Protein AF-A0A1W2B3G0-F1 (afdb_monomer)

pLDDT: mean 77.17, std 19.01, range [37.22, 96.69]

Foldseek 3Di:
DQDPVNVVVVVVVLVVVLVVLVVQLVVCVVVVVVVSNVVSVVVNVVSVVVVVVVPPPDDDPDPPPDD

Structure (mmCIF, N/CA/C/O backbone):
data_AF-A0A1W2B3G0-F1
#
_entry.id   AF-A0A1W2B3G0-F1
#
loop_
_atom_site.group_PDB
_atom_site.id
_atom_site.type_symbol
_atom_site.label_atom_id
_atom_site.label_alt_id
_atom_site.label_comp_id
_atom_site.label_asym_id
_atom_site.label_entity_id
_atom_site.label_seq_id
_atom_site.pdbx_PDB_ins_code
_atom_site.Cartn_x
_atom_site.Cartn_y
_atom_site.Cartn_z
_atom_site.occupancy
_atom_site.B_iso_or_equiv
_atom_site.auth_seq_id
_atom_site.auth_comp_id
_atom_site.auth_asym_id
_atom_site.auth_atom_id
_atom_site.pdbx_PDB_model_num
ATOM 1 N N . MET A 1 1 ? -2.670 -8.727 27.451 1.00 53.09 1 MET A N 1
ATOM 2 C CA . MET A 1 1 ? -3.977 -8.382 26.849 1.00 53.09 1 MET A CA 1
ATOM 3 C C . MET A 1 1 ? -3.723 -7.146 26.005 1.00 53.09 1 MET A C 1
ATOM 5 O O . MET A 1 1 ? -3.175 -6.210 26.567 1.00 53.09 1 MET A O 1
ATOM 9 N N . PHE A 1 2 ? -3.989 -7.168 24.696 1.00 61.88 2 PHE A N 1
ATOM 10 C CA . PHE A 1 2 ? -3.804 -5.979 23.852 1.00 61.88 2 PHE A CA 1
ATOM 11 C C . PHE A 1 2 ? -4.859 -4.937 24.235 1.00 61.88 2 PHE A C 1
ATOM 13 O O . PHE A 1 2 ? -6.055 -5.228 24.219 1.00 61.88 2 PHE A O 1
ATOM 20 N N . THR A 1 3 ? -4.423 -3.750 24.635 1.00 84.25 3 THR A N 1
ATOM 21 C CA . THR A 1 3 ? -5.314 -2.637 24.969 1.00 84.25 3 THR A CA 1
ATOM 22 C C . THR A 1 3 ? -5.807 -1.946 23.699 1.00 84.25 3 THR A C 1
ATOM 24 O O . THR A 1 3 ? -5.171 -1.999 22.644 1.00 84.25 3 THR A O 1
ATOM 27 N N . LYS A 1 4 ? -6.941 -1.241 23.795 1.00 82.00 4 LYS A N 1
ATOM 28 C CA . LYS A 1 4 ? -7.477 -0.435 22.688 1.00 82.00 4 LYS A CA 1
ATOM 29 C C . LYS A 1 4 ? -6.442 0.567 22.153 1.00 82.00 4 LYS A C 1
ATOM 31 O O . LYS A 1 4 ? -6.279 0.682 20.945 1.00 82.00 4 LYS A O 1
ATOM 36 N N . ALA A 1 5 ? -5.709 1.230 23.048 1.00 80.31 5 ALA A N 1
ATOM 37 C CA . ALA A 1 5 ? -4.678 2.198 22.679 1.00 80.31 5 ALA A CA 1
ATOM 38 C C . ALA A 1 5 ? -3.518 1.552 21.899 1.00 80.31 5 ALA A C 1
ATOM 40 O O . ALA A 1 5 ? -3.046 2.112 20.912 1.00 80.31 5 ALA A O 1
ATOM 41 N N . GLU A 1 6 ? -3.085 0.352 22.295 1.00 75.50 6 GLU A N 1
ATOM 42 C CA . GLU A 1 6 ? -2.045 -0.394 21.573 1.00 75.50 6 GLU A CA 1
ATOM 43 C C . GLU A 1 6 ? -2.520 -0.835 20.183 1.00 75.50 6 GLU A C 1
ATOM 45 O O . GLU A 1 6 ? -1.751 -0.766 19.224 1.00 75.50 6 G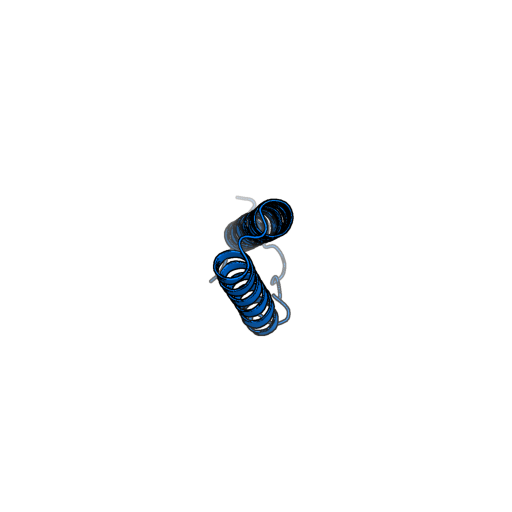LU A O 1
ATOM 50 N N . ALA A 1 7 ? -3.790 -1.230 20.046 1.00 80.69 7 ALA A N 1
ATOM 51 C CA . ALA A 1 7 ? -4.379 -1.587 18.756 1.00 80.69 7 ALA A CA 1
ATOM 52 C C . ALA A 1 7 ? -4.504 -0.374 17.816 1.00 80.69 7 ALA A C 1
ATOM 54 O O . ALA A 1 7 ? -4.145 -0.462 16.642 1.00 80.69 7 ALA A O 1
ATOM 55 N N . GLU A 1 8 ? -4.950 0.777 18.326 1.00 84.56 8 GLU A N 1
ATOM 56 C CA . GLU A 1 8 ? -5.015 2.031 17.561 1.00 84.56 8 GLU A CA 1
ATOM 57 C C . GLU A 1 8 ? -3.620 2.493 17.124 1.00 84.56 8 GLU A C 1
ATOM 59 O O . GLU A 1 8 ? -3.420 2.896 15.976 1.00 84.56 8 GLU A O 1
ATOM 64 N N . GLN A 1 9 ? -2.624 2.371 18.006 1.00 82.94 9 GLN A N 1
ATOM 65 C CA . GLN A 1 9 ? -1.243 2.703 17.675 1.00 82.94 9 GLN A CA 1
ATOM 66 C C . GLN A 1 9 ? -0.662 1.751 16.620 1.00 82.94 9 GLN A C 1
ATOM 68 O O . GLN A 1 9 ? 0.031 2.202 15.703 1.00 82.94 9 GLN A O 1
ATOM 73 N N . ALA A 1 10 ? -0.947 0.450 16.716 1.00 82.56 10 ALA A N 1
ATOM 74 C CA . ALA A 1 10 ? -0.540 -0.532 15.715 1.00 82.56 10 ALA A CA 1
ATOM 75 C C . ALA A 1 10 ? -1.188 -0.246 14.350 1.00 82.56 10 ALA A C 1
ATOM 77 O O . ALA A 1 10 ? -0.491 -0.244 13.333 1.00 82.56 10 ALA A O 1
ATOM 78 N N . LEU A 1 11 ? -2.482 0.092 14.330 1.00 84.75 11 LEU A N 1
ATOM 79 C CA . LEU A 1 11 ? -3.199 0.482 13.115 1.00 84.75 11 LEU A CA 1
ATOM 80 C C . LEU A 1 11 ? -2.606 1.751 12.487 1.00 84.75 11 LEU A C 1
ATOM 82 O O . LEU A 1 11 ? -2.366 1.789 11.280 1.00 84.75 11 LEU A O 1
ATOM 86 N N . ALA A 1 12 ? -2.313 2.773 13.292 1.00 86.44 12 ALA A N 1
ATOM 87 C CA . ALA A 1 12 ? -1.698 4.006 12.806 1.00 86.44 12 ALA A CA 1
ATOM 88 C C . ALA A 1 12 ? -0.310 3.752 12.188 1.00 86.44 12 ALA A C 1
ATOM 90 O O . ALA A 1 12 ? -0.003 4.274 11.112 1.00 86.44 12 ALA A O 1
ATOM 91 N N . ARG A 1 13 ? 0.515 2.908 12.827 1.00 86.69 13 ARG A N 1
ATOM 92 C CA . ARG A 1 13 ? 1.823 2.496 12.288 1.00 86.69 13 ARG A CA 1
ATOM 93 C C . ARG A 1 13 ? 1.674 1.739 10.971 1.00 86.69 13 ARG A C 1
ATOM 95 O O . ARG A 1 13 ? 2.404 2.036 10.029 1.00 86.69 13 ARG A O 1
ATOM 102 N N . TYR A 1 14 ? 0.716 0.817 10.891 1.00 89.31 14 TYR A N 1
ATOM 103 C CA . TYR A 1 14 ? 0.428 0.064 9.672 1.00 89.31 14 TYR A CA 1
ATOM 104 C C . TYR A 1 14 ? 0.032 0.980 8.507 1.00 89.31 14 TYR A C 1
ATOM 106 O O . TYR A 1 14 ? 0.626 0.903 7.431 1.00 89.31 14 TYR A O 1
ATOM 114 N N . LEU A 1 15 ? -0.933 1.880 8.722 1.00 89.00 15 LEU A N 1
ATOM 115 C CA . LEU A 1 15 ? -1.404 2.803 7.685 1.00 89.00 15 LEU A CA 1
ATOM 116 C C . LEU A 1 15 ? -0.289 3.742 7.214 1.00 89.00 15 LEU A C 1
ATOM 118 O O . LEU A 1 15 ? -0.149 3.980 6.014 1.00 89.00 15 LEU A O 1
ATOM 122 N N . SER A 1 16 ? 0.524 4.234 8.152 1.00 89.88 16 SER A N 1
ATOM 123 C CA . SER A 1 16 ? 1.694 5.060 7.847 1.00 89.88 16 SER A CA 1
ATOM 124 C C . SER A 1 16 ? 2.711 4.300 6.990 1.00 89.88 16 SER A C 1
ATOM 126 O O . SER A 1 16 ? 3.115 4.786 5.935 1.00 89.88 16 SER A O 1
ATOM 128 N N . LEU A 1 17 ? 3.066 3.072 7.385 1.00 89.75 17 LEU A N 1
ATOM 129 C CA . LEU A 1 17 ? 4.020 2.243 6.649 1.00 89.75 17 LEU A CA 1
ATOM 130 C C . LEU A 1 17 ? 3.520 1.907 5.240 1.00 89.75 17 LEU A C 1
ATOM 132 O O . LEU A 1 17 ? 4.278 2.029 4.280 1.00 89.75 17 LEU A O 1
ATOM 136 N N . ARG A 1 18 ? 2.239 1.546 5.099 1.00 91.88 18 ARG A N 1
ATOM 137 C CA . ARG A 1 18 ? 1.622 1.283 3.793 1.00 91.88 18 ARG A CA 1
ATOM 138 C C . ARG A 1 18 ? 1.724 2.499 2.872 1.00 91.88 18 ARG A C 1
ATOM 140 O O . ARG A 1 18 ? 2.156 2.356 1.734 1.00 91.88 18 ARG A O 1
ATOM 147 N N . LYS A 1 19 ? 1.385 3.691 3.375 1.00 92.69 19 LYS A N 1
ATOM 148 C CA . LYS A 1 19 ? 1.482 4.941 2.607 1.00 92.69 19 LYS A CA 1
ATOM 149 C C . LYS A 1 19 ? 2.919 5.229 2.162 1.00 92.69 19 LYS A C 1
ATOM 151 O O . LYS A 1 19 ? 3.130 5.641 1.025 1.00 92.69 19 LYS A O 1
ATOM 156 N N . SER A 1 20 ? 3.898 5.012 3.038 1.00 92.56 20 SER A N 1
ATOM 157 C CA . SER A 1 20 ? 5.314 5.208 2.708 1.00 92.56 20 SER A CA 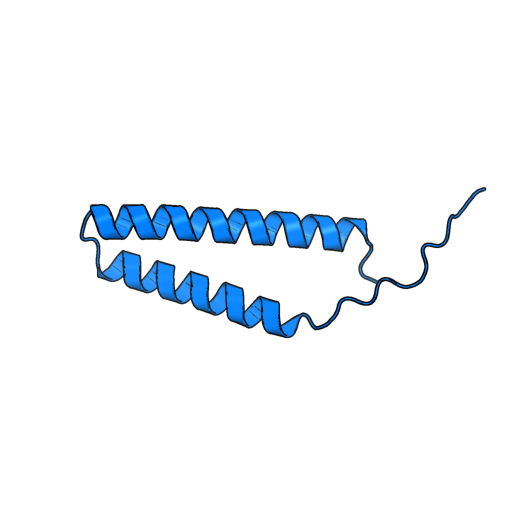1
ATOM 158 C C . SER A 1 20 ? 5.801 4.233 1.634 1.00 92.56 20 SER A C 1
ATOM 160 O O . SER A 1 20 ? 6.534 4.643 0.740 1.00 92.56 20 SER A O 1
ATOM 162 N N . LEU A 1 21 ? 5.363 2.969 1.679 1.00 93.19 21 LEU A N 1
ATOM 163 C CA . LEU A 1 21 ? 5.676 1.982 0.639 1.00 93.19 21 LEU A CA 1
ATOM 164 C C . LEU A 1 21 ? 5.030 2.340 -0.705 1.00 93.19 21 LEU A C 1
ATOM 166 O O . LEU A 1 21 ? 5.676 2.196 -1.736 1.00 93.19 21 LEU A O 1
ATOM 170 N N . ASP A 1 22 ? 3.794 2.849 -0.700 1.00 94.25 22 ASP A N 1
ATOM 171 C CA . ASP A 1 22 ? 3.125 3.324 -1.919 1.00 94.25 22 ASP A CA 1
ATOM 172 C C . ASP A 1 22 ? 3.884 4.497 -2.564 1.00 94.25 22 ASP A C 1
ATOM 174 O O . ASP A 1 22 ? 4.096 4.506 -3.777 1.00 94.25 22 ASP A O 1
ATOM 178 N N . ALA A 1 23 ? 4.341 5.459 -1.756 1.00 95.81 23 ALA A N 1
ATOM 179 C CA . ALA A 1 23 ? 5.135 6.588 -2.239 1.00 95.81 23 ALA A CA 1
ATOM 180 C C . ALA A 1 23 ? 6.500 6.142 -2.788 1.00 95.81 23 ALA A C 1
ATOM 182 O O . ALA A 1 23 ? 6.874 6.535 -3.892 1.00 95.81 23 ALA A O 1
ATOM 183 N N . ALA A 1 24 ? 7.210 5.281 -2.052 1.00 92.94 24 ALA A N 1
ATOM 184 C CA . ALA A 1 24 ? 8.513 4.766 -2.463 1.00 92.94 24 ALA A CA 1
ATOM 185 C C . ALA A 1 24 ? 8.429 3.929 -3.749 1.00 92.94 24 ALA A C 1
ATOM 187 O O . ALA A 1 24 ? 9.323 4.008 -4.588 1.00 92.94 24 ALA A O 1
ATOM 188 N N . LEU A 1 25 ? 7.352 3.152 -3.928 1.00 94.94 25 LEU A N 1
ATOM 189 C CA . LEU A 1 25 ? 7.125 2.382 -5.150 1.00 94.94 25 LEU A CA 1
ATOM 190 C C . LEU A 1 25 ? 6.938 3.311 -6.351 1.00 94.94 25 LEU A C 1
ATOM 192 O O . LEU A 1 25 ? 7.631 3.154 -7.352 1.00 94.94 25 LEU A O 1
ATOM 196 N N . SER A 1 26 ? 6.062 4.313 -6.220 1.00 95.62 26 SER A N 1
ATOM 197 C CA . SER A 1 26 ? 5.819 5.291 -7.285 1.00 95.62 26 SER A CA 1
ATOM 198 C C . SER A 1 26 ? 7.090 6.056 -7.665 1.00 95.62 26 SER A C 1
ATOM 200 O O . SER A 1 26 ? 7.310 6.332 -8.844 1.00 95.62 26 SER A O 1
ATOM 202 N N . GLU A 1 27 ? 7.933 6.396 -6.688 1.00 95.75 27 GLU A N 1
ATOM 203 C CA . GLU A 1 27 ? 9.216 7.056 -6.932 1.00 95.75 27 GLU A CA 1
ATOM 204 C C . GLU A 1 27 ? 10.200 6.121 -7.649 1.00 95.75 27 GLU A C 1
ATOM 206 O O . GLU A 1 27 ? 10.758 6.494 -8.683 1.00 95.75 27 GLU A O 1
ATOM 211 N N . ALA A 1 28 ? 10.358 4.882 -7.174 1.00 93.69 28 ALA A N 1
ATOM 212 C CA . ALA A 1 28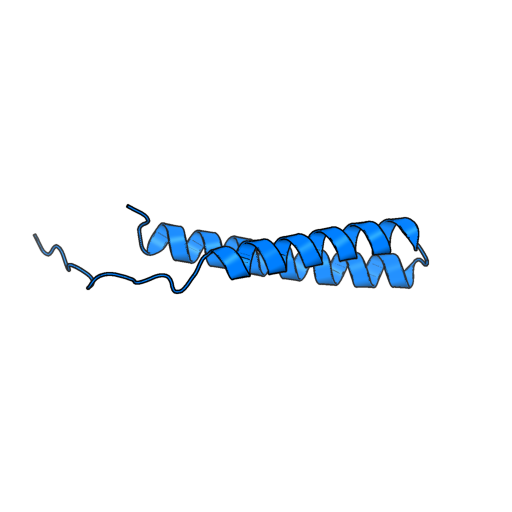 ? 11.233 3.890 -7.799 1.00 93.69 28 ALA A CA 1
ATOM 213 C C . ALA A 1 28 ? 10.825 3.577 -9.251 1.00 93.69 28 ALA A C 1
ATOM 215 O O . ALA A 1 28 ? 11.691 3.485 -10.125 1.00 93.69 28 ALA A O 1
ATOM 216 N N . GLU A 1 29 ? 9.522 3.471 -9.527 1.00 93.81 29 GLU A N 1
ATOM 217 C CA . GLU A 1 29 ? 8.977 3.312 -10.881 1.00 93.81 29 GLU A CA 1
ATOM 218 C C . GLU A 1 29 ? 9.286 4.532 -11.760 1.00 93.81 29 GLU A C 1
ATOM 220 O O . GLU A 1 29 ? 9.743 4.373 -12.894 1.00 93.81 29 GLU A O 1
ATOM 225 N N . SER A 1 30 ? 9.116 5.750 -11.228 1.00 96.69 30 SER A N 1
ATOM 226 C CA . SER A 1 30 ? 9.411 6.993 -11.959 1.00 96.69 30 SER A CA 1
ATOM 227 C C . SER A 1 30 ? 10.891 7.132 -12.341 1.00 96.69 30 SER A C 1
ATOM 229 O O . SER A 1 30 ? 11.215 7.698 -13.384 1.00 96.69 30 SER A O 1
ATOM 231 N N . LEU A 1 31 ? 11.784 6.569 -11.522 1.00 95.75 31 LEU A N 1
ATOM 232 C CA . LEU A 1 31 ? 13.232 6.557 -11.732 1.00 95.75 31 LEU A CA 1
ATOM 233 C C . LEU A 1 31 ? 13.715 5.330 -12.526 1.00 95.75 31 LEU A C 1
ATOM 235 O O . LEU A 1 31 ? 14.921 5.141 -12.678 1.00 95.75 31 LEU A O 1
ATOM 239 N N . ALA A 1 32 ? 12.799 4.486 -13.021 1.00 93.69 32 ALA A N 1
ATOM 240 C CA . ALA A 1 32 ? 13.098 3.226 -13.707 1.00 93.69 32 ALA A CA 1
ATOM 241 C C . ALA A 1 32 ? 13.996 2.264 -12.895 1.00 93.69 32 ALA A C 1
ATOM 243 O O . ALA A 1 32 ? 14.733 1.445 -13.451 1.00 93.69 32 ALA A O 1
ATOM 244 N N . MET A 1 33 ? 13.920 2.324 -11.562 1.00 92.06 33 MET A N 1
ATOM 245 C CA . MET A 1 33 ? 14.679 1.470 -10.646 1.00 92.06 33 MET A CA 1
ATOM 246 C C . MET A 1 33 ? 13.966 0.126 -10.436 1.00 92.06 33 MET A C 1
ATOM 248 O O . MET A 1 33 ? 13.542 -0.192 -9.326 1.00 92.06 33 MET A O 1
ATOM 252 N N . GLY A 1 34 ? 13.843 -0.675 -11.500 1.00 86.44 34 GLY A N 1
ATOM 253 C CA . GLY A 1 34 ? 13.026 -1.901 -11.515 1.00 86.44 34 GLY A CA 1
ATOM 254 C C . GLY A 1 34 ? 13.298 -2.862 -10.350 1.00 86.44 34 GLY A C 1
ATOM 255 O O . GLY A 1 34 ? 12.384 -3.211 -9.616 1.00 86.44 34 GLY A O 1
ATOM 256 N N . ALA A 1 35 ? 14.566 -3.191 -10.084 1.00 89.56 35 ALA A N 1
ATOM 257 C CA . ALA A 1 35 ? 14.923 -4.097 -8.984 1.00 89.56 35 ALA A CA 1
ATOM 258 C C . ALA A 1 35 ? 14.547 -3.557 -7.588 1.00 89.56 35 ALA A C 1
ATOM 260 O O . ALA A 1 35 ? 14.296 -4.333 -6.668 1.00 89.56 35 ALA A O 1
ATOM 261 N N . VAL A 1 36 ? 14.523 -2.233 -7.415 1.00 88.50 36 VAL A N 1
ATOM 262 C CA . VAL A 1 36 ? 14.119 -1.590 -6.156 1.00 88.50 36 VAL A CA 1
ATOM 263 C C . VAL A 1 36 ? 12.596 -1.548 -6.053 1.00 88.50 36 VAL A C 1
ATOM 265 O O . VAL A 1 36 ? 12.055 -1.865 -4.995 1.00 88.50 36 VAL A O 1
ATOM 268 N N . ALA A 1 37 ? 11.903 -1.243 -7.152 1.00 91.12 37 ALA A N 1
ATOM 269 C CA . ALA A 1 37 ? 10.446 -1.313 -7.230 1.00 91.12 37 ALA A CA 1
ATOM 270 C C . ALA A 1 37 ? 9.928 -2.724 -6.890 1.00 91.12 37 ALA A C 1
ATOM 272 O O . ALA A 1 37 ? 9.019 -2.853 -6.071 1.00 91.12 37 ALA A O 1
ATOM 273 N N . ASP A 1 38 ? 10.572 -3.778 -7.402 1.00 89.94 38 ASP A N 1
ATOM 274 C CA . ASP A 1 38 ? 10.222 -5.174 -7.100 1.00 89.94 38 ASP A CA 1
ATOM 275 C C . ASP A 1 38 ? 10.361 -5.501 -5.603 1.00 89.94 38 ASP A C 1
ATOM 277 O O . ASP A 1 38 ? 9.483 -6.130 -5.006 1.00 89.94 38 ASP A O 1
ATOM 281 N N . GLN A 1 39 ? 11.437 -5.035 -4.958 1.00 89.75 39 GLN A N 1
ATOM 282 C CA . GLN A 1 39 ? 11.642 -5.228 -3.516 1.00 89.75 39 GLN A CA 1
ATOM 283 C C . GLN A 1 39 ? 10.590 -4.484 -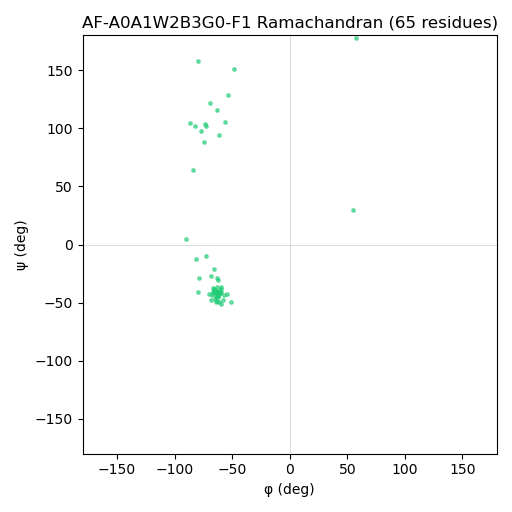2.682 1.00 89.75 39 GLN A C 1
ATOM 285 O O . GLN A 1 39 ? 10.081 -5.029 -1.699 1.00 89.75 39 GLN A O 1
ATOM 290 N N . ILE A 1 40 ? 10.227 -3.261 -3.080 1.00 90.06 40 ILE A N 1
ATOM 291 C CA . ILE A 1 40 ? 9.183 -2.475 -2.410 1.00 90.06 40 ILE A CA 1
ATOM 292 C C . ILE A 1 40 ? 7.810 -3.138 -2.599 1.00 90.06 40 ILE A C 1
ATOM 294 O O . ILE A 1 40 ? 7.040 -3.248 -1.639 1.00 90.06 40 ILE A O 1
ATOM 298 N N . ALA A 1 41 ? 7.511 -3.641 -3.799 1.00 89.56 41 ALA A N 1
ATOM 299 C CA . ALA A 1 41 ? 6.280 -4.371 -4.089 1.00 89.56 41 ALA A CA 1
ATOM 300 C C . ALA A 1 41 ? 6.174 -5.672 -3.270 1.00 89.56 41 ALA A C 1
ATOM 302 O O . ALA A 1 41 ? 5.108 -5.973 -2.717 1.00 89.56 41 ALA A O 1
ATOM 303 N N . ALA A 1 42 ? 7.280 -6.406 -3.111 1.00 90.12 42 ALA A N 1
ATOM 304 C CA . ALA A 1 42 ? 7.341 -7.587 -2.253 1.00 90.12 42 ALA A CA 1
ATOM 305 C C . ALA A 1 42 ? 7.103 -7.232 -0.774 1.00 90.12 42 ALA A C 1
ATOM 307 O O . ALA A 1 42 ? 6.286 -7.871 -0.107 1.00 90.12 42 ALA A O 1
ATOM 308 N N . ALA A 1 43 ? 7.738 -6.166 -0.269 1.00 87.38 43 ALA A N 1
ATOM 309 C CA . ALA A 1 43 ? 7.535 -5.687 1.101 1.00 87.38 43 ALA A CA 1
ATOM 310 C C . ALA A 1 43 ? 6.081 -5.252 1.363 1.00 87.38 43 ALA A C 1
ATOM 312 O O . ALA A 1 43 ? 5.513 -5.558 2.413 1.00 87.38 43 ALA A O 1
ATOM 313 N N . LYS A 1 44 ? 5.447 -4.585 0.391 1.00 88.75 44 LYS A N 1
ATOM 314 C CA . LYS A 1 44 ? 4.027 -4.208 0.448 1.00 88.75 44 LYS A CA 1
ATOM 315 C C . LYS A 1 44 ? 3.110 -5.433 0.471 1.00 88.75 44 LYS A C 1
ATOM 317 O O . LYS A 1 44 ? 2.151 -5.451 1.238 1.00 88.75 44 LYS A O 1
ATOM 322 N N . THR A 1 45 ? 3.415 -6.455 -0.325 1.00 88.25 45 THR A N 1
ATOM 323 C CA . THR A 1 45 ? 2.658 -7.718 -0.345 1.00 88.25 45 THR A CA 1
ATOM 324 C C . THR A 1 45 ? 2.751 -8.429 1.005 1.00 88.25 45 THR A C 1
ATOM 326 O O . THR A 1 45 ? 1.721 -8.732 1.603 1.00 88.25 45 THR A O 1
ATOM 329 N N . ALA A 1 46 ? 3.958 -8.565 1.562 1.00 87.06 46 ALA A N 1
ATOM 330 C CA . ALA A 1 46 ? 4.164 -9.157 2.885 1.00 87.06 46 ALA A CA 1
ATOM 331 C C . ALA A 1 46 ? 3.430 -8.388 4.005 1.00 87.06 46 ALA A C 1
ATOM 333 O O . ALA A 1 46 ? 2.896 -8.987 4.940 1.00 87.06 46 ALA A O 1
ATOM 334 N N . LEU A 1 47 ? 3.361 -7.054 3.907 1.00 85.12 47 LEU A N 1
ATOM 335 C CA . LEU A 1 47 ? 2.614 -6.214 4.846 1.00 85.12 47 LEU A CA 1
ATOM 336 C C . LEU A 1 47 ? 1.094 -6.469 4.782 1.00 85.12 47 LEU A C 1
ATOM 338 O O . LEU A 1 47 ? 0.419 -6.466 5.815 1.00 85.12 47 LEU A O 1
ATOM 342 N N . LEU A 1 48 ? 0.546 -6.692 3.585 1.00 82.19 48 LEU A N 1
ATOM 343 C CA . LEU A 1 48 ? -0.869 -7.033 3.390 1.00 82.19 48 LEU A CA 1
ATOM 344 C C . LEU A 1 48 ? -1.183 -8.444 3.910 1.00 82.19 48 LEU A C 1
ATOM 346 O O . LEU A 1 48 ? -2.173 -8.635 4.614 1.00 82.19 48 LEU A O 1
ATOM 350 N N . GLU A 1 49 ? -0.307 -9.409 3.642 1.00 81.94 49 GLU A N 1
ATOM 351 C CA . GLU A 1 49 ? -0.463 -10.792 4.107 1.00 81.94 49 GLU A CA 1
ATOM 352 C C . GLU A 1 49 ? -0.386 -10.906 5.638 1.00 81.94 49 GLU A C 1
ATOM 354 O O . GLU A 1 49 ? -1.196 -11.606 6.258 1.00 81.94 49 GLU A O 1
ATOM 359 N N . SER A 1 50 ? 0.525 -10.168 6.283 1.00 69.50 50 SER A N 1
ATOM 360 C CA . SER A 1 50 ? 0.623 -10.174 7.750 1.00 69.50 50 SER A CA 1
ATOM 361 C C . SER A 1 50 ? -0.583 -9.512 8.423 1.00 69.50 50 SER A C 1
ATOM 363 O O . SER A 1 50 ? -0.966 -9.901 9.527 1.00 69.50 50 SER A O 1
ATOM 365 N N . THR A 1 51 ? -1.253 -8.571 7.746 1.00 63.44 51 THR A N 1
ATOM 366 C CA . THR A 1 51 ? -2.480 -7.957 8.273 1.00 63.44 51 THR A CA 1
ATOM 367 C C . THR A 1 51 ? -3.720 -8.819 8.099 1.00 63.44 51 THR A C 1
ATOM 369 O O . THR A 1 51 ? -4.591 -8.782 8.966 1.00 63.44 51 THR A O 1
ATOM 372 N N . THR A 1 52 ? -3.784 -9.673 7.075 1.00 54.59 52 THR A N 1
ATOM 373 C CA . THR A 1 52 ? -4.842 -10.696 6.977 1.00 54.59 52 THR A CA 1
ATOM 374 C C . THR A 1 52 ? -4.767 -11.764 8.073 1.00 54.59 52 THR A C 1
ATOM 376 O O . THR A 1 52 ? -5.785 -12.380 8.384 1.00 54.59 52 THR A O 1
ATOM 379 N N . GLN A 1 53 ? -3.607 -11.957 8.712 1.00 51.22 53 GLN A N 1
ATOM 380 C CA . GLN A 1 53 ? -3.450 -12.897 9.831 1.00 51.22 53 GLN A CA 1
ATOM 381 C C . GLN A 1 53 ? -3.909 -12.343 11.188 1.00 51.22 53 GLN A C 1
ATOM 383 O O . GLN A 1 53 ? -4.059 -13.117 12.131 1.00 51.22 53 GLN A O 1
ATOM 388 N N . LEU A 1 54 ? -4.164 -11.034 11.312 1.00 52.41 54 LEU A N 1
ATOM 389 C CA . LEU A 1 54 ? -4.586 -10.436 12.586 1.00 52.41 54 LEU A CA 1
ATOM 390 C C . LEU A 1 54 ? -6.032 -10.776 12.985 1.00 52.41 54 LEU A C 1
ATOM 392 O O . LEU A 1 54 ? -6.400 -10.525 14.130 1.00 52.41 54 LEU A O 1
ATOM 396 N N . GLY A 1 55 ? -6.825 -11.387 12.095 1.00 47.28 55 GLY A N 1
ATOM 397 C CA . GLY A 1 55 ? -8.217 -11.759 12.366 1.00 47.28 55 GLY A CA 1
ATOM 398 C C . GLY A 1 55 ? -9.101 -10.567 12.779 1.00 47.28 55 GLY A C 1
ATOM 399 O O . GLY A 1 55 ? -8.638 -9.428 12.869 1.00 47.28 55 GLY A O 1
ATOM 400 N N . PRO A 1 56 ? -10.406 -10.774 13.009 1.00 51.31 56 PRO A N 1
ATOM 401 C CA . PRO A 1 56 ? -11.227 -9.754 13.648 1.00 51.31 56 PRO A CA 1
ATOM 402 C C . PRO A 1 56 ? -10.701 -9.503 15.070 1.00 51.31 56 PRO A C 1
ATOM 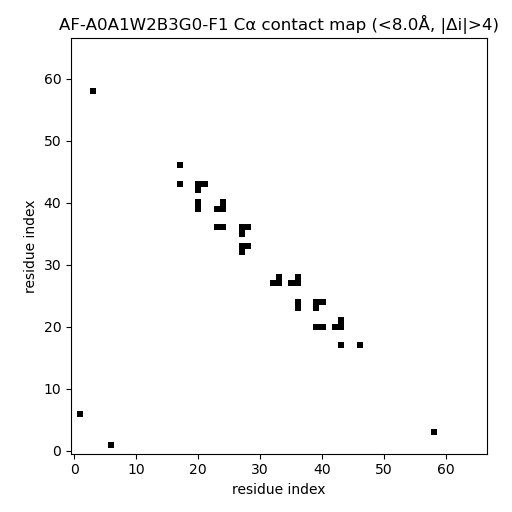404 O O . PRO A 1 56 ? -10.724 -10.393 15.918 1.00 51.31 56 PRO A O 1
ATOM 407 N N . VAL A 1 57 ? -10.209 -8.289 15.327 1.00 51.94 57 VAL A N 1
ATOM 408 C CA . VAL A 1 57 ? -9.823 -7.852 16.674 1.00 51.94 57 VAL A CA 1
ATOM 409 C C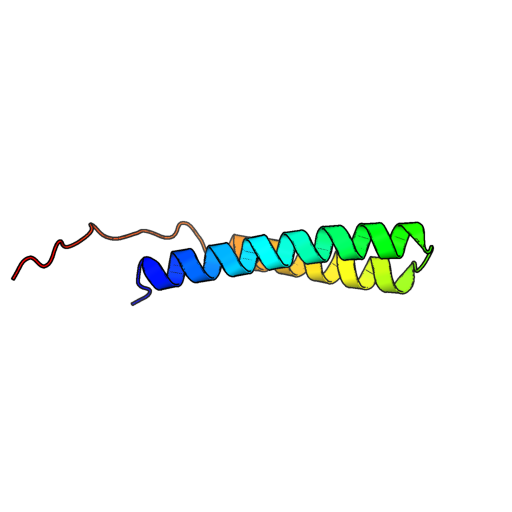 . VAL A 1 57 ? -11.104 -7.603 17.465 1.00 51.94 57 VAL A C 1
ATOM 411 O O . VAL A 1 57 ? -11.788 -6.603 17.249 1.00 51.94 57 VAL A O 1
ATOM 414 N N . ASP A 1 58 ? -11.444 -8.531 18.357 1.00 42.44 58 ASP A N 1
ATOM 415 C CA . ASP A 1 58 ? -12.614 -8.412 19.222 1.00 42.44 58 ASP A CA 1
ATOM 416 C C . ASP A 1 58 ? -12.265 -7.534 20.432 1.00 42.44 58 ASP A C 1
ATOM 418 O O . ASP A 1 58 ? -11.556 -7.940 21.362 1.00 42.44 58 ASP A O 1
ATOM 422 N N . PHE A 1 59 ? -12.707 -6.278 20.395 1.00 50.50 59 PHE A N 1
ATOM 423 C CA . PHE A 1 59 ? -12.576 -5.375 21.530 1.00 50.50 59 PHE A CA 1
ATOM 424 C C . PHE A 1 59 ? -13.649 -5.751 22.548 1.00 50.50 59 PHE A C 1
ATOM 426 O O . PHE A 1 59 ? -14.802 -5.337 22.431 1.00 50.50 59 PHE A O 1
ATOM 433 N N . GLY A 1 60 ? -13.263 -6.535 23.559 1.00 44.97 60 GLY A N 1
ATOM 434 C CA . GLY A 1 60 ? -14.129 -6.805 24.706 1.00 44.97 60 GLY A CA 1
ATOM 435 C C . GLY A 1 60 ? -14.731 -5.504 25.269 1.00 44.97 60 GLY A C 1
ATOM 436 O O . GLY A 1 60 ? -14.117 -4.438 25.142 1.00 44.97 60 GLY A O 1
ATOM 437 N N . PRO A 1 61 ? -15.934 -5.559 25.874 1.00 41.72 61 PRO A N 1
ATOM 438 C CA . PRO A 1 61 ? -16.689 -4.369 26.250 1.00 41.72 61 PRO A CA 1
ATOM 439 C C . PRO A 1 61 ? -15.831 -3.435 27.103 1.00 41.72 61 PRO A C 1
ATOM 441 O O . PRO A 1 61 ? -15.217 -3.862 28.084 1.00 41.72 61 PRO A O 1
ATOM 444 N N . ALA A 1 62 ? -15.779 -2.163 26.701 1.00 47.88 62 ALA A N 1
ATOM 445 C CA . ALA A 1 62 ? -15.026 -1.129 27.390 1.00 47.88 62 ALA A CA 1
ATOM 446 C C . ALA A 1 62 ? -15.482 -1.064 28.854 1.00 47.88 62 ALA A C 1
ATOM 448 O O . ALA A 1 62 ? -16.564 -0.565 29.155 1.00 47.88 62 ALA A O 1
ATOM 449 N N . ARG A 1 63 ? -14.665 -1.580 29.777 1.00 41.47 63 ARG A N 1
ATOM 450 C CA . ARG A 1 63 ? -14.865 -1.315 31.200 1.00 41.47 63 ARG A CA 1
ATOM 451 C C . ARG A 1 63 ? -14.459 0.131 31.439 1.00 41.47 63 ARG A C 1
ATOM 453 O O . ARG A 1 63 ? -13.275 0.441 31.514 1.00 41.47 63 ARG A O 1
ATOM 460 N N . THR A 1 64 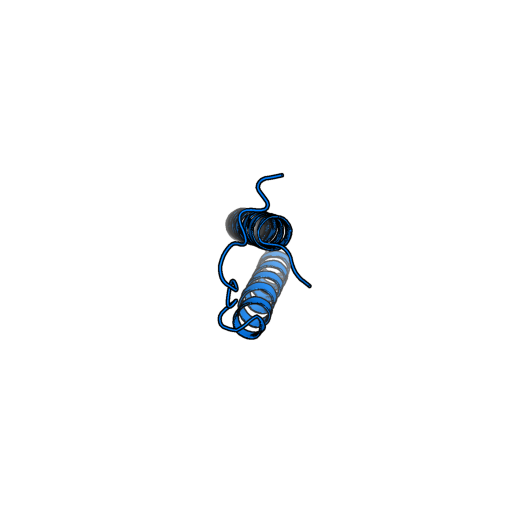? -15.448 1.009 31.546 1.00 40.09 64 THR A N 1
ATOM 461 C CA . THR A 1 64 ? -15.303 2.283 32.244 1.00 40.09 64 THR A CA 1
ATOM 462 C C . THR A 1 64 ? -14.968 1.970 33.698 1.00 40.09 64 THR A C 1
ATOM 464 O O . THR A 1 64 ? -15.856 1.696 34.502 1.00 40.09 64 THR 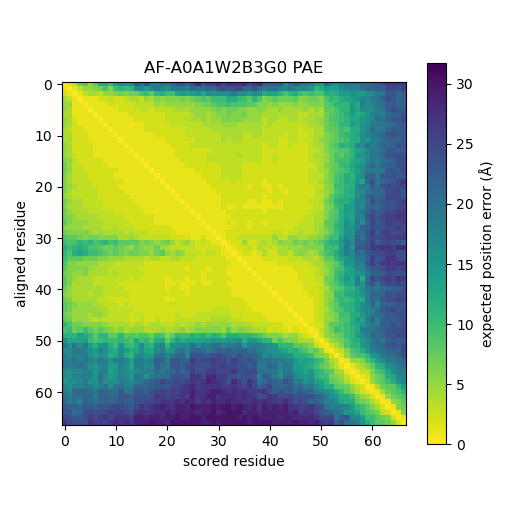A O 1
ATOM 467 N N . THR A 1 65 ? -13.681 1.942 34.034 1.00 46.41 65 THR A N 1
ATOM 468 C CA . THR A 1 65 ? -13.239 2.066 35.423 1.00 46.41 65 THR A CA 1
ATOM 469 C C . THR A 1 65 ? -13.402 3.529 35.812 1.00 46.41 65 THR A C 1
ATOM 471 O O . THR A 1 65 ? -12.512 4.343 35.579 1.00 46.41 65 THR A O 1
ATOM 474 N N . SER A 1 66 ? -14.591 3.863 36.308 1.00 41.41 66 SER A N 1
ATOM 475 C CA . SER A 1 66 ? -14.783 5.007 37.190 1.00 41.41 66 SER A CA 1
ATOM 476 C C . SER A 1 66 ? -14.524 4.524 38.611 1.00 41.41 66 SER A C 1
ATOM 478 O O . SER A 1 66 ? -15.355 3.797 39.150 1.00 41.41 66 SER A O 1
ATOM 480 N N . ASP A 1 67 ? -13.365 4.885 39.152 1.00 37.22 67 ASP A N 1
ATOM 481 C CA . ASP A 1 67 ? -13.160 5.196 40.572 1.00 37.22 67 ASP A CA 1
ATOM 482 C C . ASP A 1 67 ? -11.926 6.105 40.692 1.00 37.22 67 ASP A C 1
ATOM 484 O O . ASP A 1 67 ? -10.885 5.748 40.084 1.00 37.22 67 ASP A O 1
#

Nearest PDB structures (foldseek):
  4v9o-as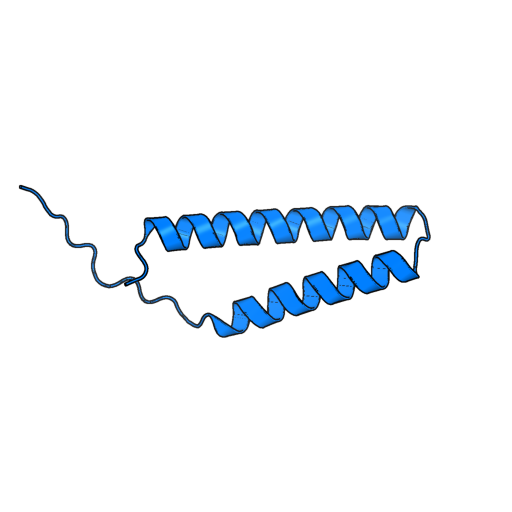sembly3_FT  TM=7.086E-01  e=3.436E+00  Escherichia coli K-12
  5uhq-assembly1_A  TM=8.004E-01  e=7.756E+00  Leptospira biflexa serovar Patoc strain 'Patoc 1 (Paris)'
  8ftm-assembly1_A  TM=7.837E-01  e=8.300E+00  Thermochaetoides thermophila DSM 1495

Sequence (67 aa):
MFTKAEAEQALARYLSLRKSLDAALSEAESLAMGAVADQIAAAKTALLESTTQLGPVDFGPARTTSD

Mean predicted aligned error: 9.86 Å

Solvent-accessible surface area (backbone atoms only — not comparable to full-atom values): 4068 Å² total; per-residue (Å²): 130,91,48,72,67,58,51,52,51,51,50,52,53,50,56,52,51,52,53,51,45,54,52,52,30,55,49,26,56,75,69,67,36,58,77,57,25,52,52,40,51,50,54,51,49,54,55,52,56,58,56,68,69,62,61,86,80,79,78,71,82,83,77,80,82,83,126

Radius of gyration: 17.1 Å; Cα contacts (8 Å, |Δi|>4): 20; chains: 1; bounding box: 32×20×54 Å

Secondary structure (DSSP, 8-state):
---HHHHHHHHHHHHHHHHHHHHHHHHHHHTT-HHHHHHHHHHHHHHHHHHHTT-------------